Protein AF-A0A7Y9SKI9-F1 (afdb_monomer_lite)

Foldseek 3Di:
DDLQPQDQQNARLVLCVVQVVQWDWDQDPVRDIDTDGDDDDRSVVRNVNQLVSQLVVVVVVQVVCPPPPHPHDDDDSVRSSVVSVVVSVVVSCVSSVVVCVVPVD

pLDDT: mean 89.77, std 7.68, range [53.91, 97.62]

Structure (mmCIF, N/CA/C/O backbone):
data_AF-A0A7Y9SKI9-F1
#
_entry.id   AF-A0A7Y9SKI9-F1
#
loop_
_atom_site.group_PDB
_atom_site.id
_atom_site.type_symbol
_atom_site.label_atom_id
_atom_site.label_alt_id
_atom_site.label_comp_id
_atom_site.label_asym_id
_atom_site.label_entity_id
_atom_site.label_seq_id
_atom_site.pdbx_PDB_ins_code
_atom_site.Cartn_x
_atom_site.Cartn_y
_atom_site.Cartn_z
_atom_site.occupancy
_atom_site.B_iso_or_equiv
_atom_site.auth_seq_id
_atom_site.auth_comp_id
_atom_site.auth_asym_id
_atom_site.auth_atom_id
_atom_site.pdbx_PDB_model_num
ATOM 1 N N . MET A 1 1 ? -22.616 -3.764 10.522 1.00 67.50 1 MET A N 1
ATOM 2 C CA . MET A 1 1 ? -21.312 -3.613 9.859 1.00 67.50 1 MET A CA 1
ATOM 3 C C . MET A 1 1 ? -20.509 -2.630 10.690 1.00 67.50 1 MET A C 1
ATOM 5 O O . MET A 1 1 ? -20.969 -1.514 10.893 1.00 67.50 1 MET A O 1
ATOM 9 N N . THR A 1 2 ? -19.409 -3.070 11.282 1.00 83.69 2 THR A N 1
ATOM 10 C CA . THR A 1 2 ? -18.464 -2.224 12.018 1.00 83.69 2 THR A CA 1
ATOM 11 C C . THR A 1 2 ? -17.391 -1.699 11.063 1.00 83.69 2 THR A C 1
ATOM 13 O O . THR A 1 2 ? -17.267 -2.194 9.944 1.00 83.69 2 THR A O 1
ATOM 16 N N . ILE A 1 3 ? -16.604 -0.706 11.483 1.00 82.69 3 ILE A N 1
ATOM 17 C CA . ILE A 1 3 ? -15.466 -0.213 10.686 1.00 82.69 3 ILE A CA 1
ATOM 18 C C . ILE A 1 3 ? -14.416 -1.312 10.431 1.00 82.69 3 ILE A C 1
ATOM 20 O O . ILE A 1 3 ? -13.736 -1.292 9.411 1.00 82.69 3 ILE A O 1
ATOM 24 N N . ASN A 1 4 ? -14.348 -2.318 11.311 1.00 83.81 4 ASN A N 1
ATOM 25 C CA . ASN A 1 4 ? -13.454 -3.471 11.177 1.00 83.81 4 ASN A CA 1
ATOM 26 C C . ASN A 1 4 ? -13.899 -4.453 10.078 1.00 83.81 4 ASN A C 1
ATOM 28 O O . ASN A 1 4 ? -13.103 -5.290 9.670 1.00 83.81 4 ASN A O 1
ATOM 32 N N . ASP A 1 5 ? -15.143 -4.350 9.592 1.00 88.50 5 ASP A N 1
ATOM 33 C CA . ASP A 1 5 ? -15.660 -5.190 8.502 1.00 88.50 5 ASP A CA 1
ATOM 34 C C . ASP A 1 5 ? -15.306 -4.618 7.112 1.00 88.50 5 ASP A C 1
ATOM 36 O O . ASP A 1 5 ? -15.621 -5.228 6.091 1.00 88.50 5 ASP A O 1
ATOM 40 N N . VAL A 1 6 ? -14.696 -3.427 7.050 1.00 93.50 6 VAL A N 1
ATOM 41 C CA . VAL A 1 6 ? -14.248 -2.807 5.796 1.00 93.50 6 VAL A CA 1
ATOM 42 C C . VAL A 1 6 ? -12.931 -3.448 5.380 1.00 93.50 6 VAL A C 1
ATOM 44 O O . VAL A 1 6 ? -11.929 -3.329 6.085 1.00 93.50 6 VAL A O 1
ATOM 47 N N . LEU A 1 7 ? -12.934 -4.118 4.229 1.00 95.88 7 LEU A N 1
ATOM 48 C CA . LEU A 1 7 ? -11.778 -4.848 3.716 1.00 95.88 7 LEU A CA 1
ATOM 49 C C . LEU A 1 7 ? -11.175 -4.151 2.496 1.00 95.88 7 LEU A C 1
ATOM 51 O O . LEU A 1 7 ? -11.899 -3.717 1.600 1.00 95.88 7 LEU A O 1
ATOM 55 N N . VAL A 1 8 ? -9.847 -4.122 2.436 1.00 95.75 8 VAL A N 1
ATOM 56 C CA . VAL A 1 8 ? -9.058 -3.727 1.266 1.00 95.75 8 VAL A CA 1
ATOM 57 C C . VAL A 1 8 ? -8.043 -4.829 1.004 1.00 95.75 8 VAL A C 1
ATOM 59 O O . VAL A 1 8 ? -7.270 -5.186 1.883 1.00 95.75 8 VAL A O 1
ATOM 62 N N . GLU A 1 9 ? -8.060 -5.391 -0.208 1.00 95.94 9 GLU A N 1
ATOM 63 C CA . GLU A 1 9 ? -7.188 -6.519 -0.583 1.00 95.94 9 GLU A CA 1
ATOM 64 C C . GLU A 1 9 ? -7.293 -7.726 0.373 1.00 95.94 9 GLU A C 1
ATOM 66 O O . GLU A 1 9 ? -6.305 -8.396 0.661 1.00 95.94 9 GLU A O 1
ATOM 71 N N . ASP A 1 10 ? -8.521 -8.019 0.815 1.00 96.00 10 ASP A N 1
ATOM 72 C CA . ASP A 1 10 ? -8.883 -9.064 1.787 1.00 96.00 10 ASP A CA 1
ATOM 73 C C . ASP A 1 10 ? -8.330 -8.857 3.208 1.00 96.00 10 ASP A C 1
ATOM 75 O O . ASP A 1 10 ? -8.399 -9.767 4.031 1.00 96.00 10 ASP A O 1
ATOM 79 N N . GLU A 1 11 ? -7.835 -7.660 3.519 1.00 97.25 11 GLU A N 1
ATOM 80 C CA . GLU A 1 11 ? -7.299 -7.299 4.831 1.00 97.25 11 GLU A CA 1
ATOM 81 C C . GLU A 1 11 ? -8.118 -6.153 5.458 1.00 97.25 11 GLU A C 1
ATOM 83 O O . GLU A 1 11 ? -8.661 -5.315 4.728 1.00 97.25 11 GLU A O 1
ATOM 88 N N . PRO A 1 12 ? -8.240 -6.066 6.798 1.00 96.75 12 PRO A N 1
ATOM 89 C CA . PRO A 1 12 ? -8.988 -4.985 7.439 1.00 96.75 12 PRO A CA 1
ATOM 90 C C . PRO A 1 12 ? -8.382 -3.608 7.138 1.00 96.75 12 PRO A C 1
ATOM 92 O O . PRO A 1 12 ? -7.236 -3.326 7.497 1.00 96.75 12 PRO A O 1
ATOM 95 N N . ALA A 1 13 ? -9.173 -2.712 6.542 1.00 96.44 13 ALA A N 1
ATOM 96 C CA . ALA A 1 13 ? -8.722 -1.385 6.113 1.00 96.44 13 ALA A CA 1
ATOM 97 C C . ALA A 1 13 ? -8.153 -0.551 7.274 1.00 96.44 13 ALA A C 1
ATOM 99 O O . ALA A 1 13 ? -7.191 0.193 7.102 1.00 96.44 13 ALA A O 1
ATOM 100 N N . VAL A 1 14 ? -8.710 -0.716 8.477 1.00 96.19 14 VAL A N 1
ATOM 101 C CA . VAL A 1 14 ? -8.239 -0.040 9.696 1.00 96.19 14 VAL A CA 1
ATOM 102 C C . VAL A 1 14 ? -6.850 -0.495 10.144 1.00 96.19 14 VAL A C 1
ATOM 104 O O . VAL A 1 14 ? -6.072 0.334 10.606 1.00 96.19 14 VAL A O 1
ATOM 107 N N . LEU A 1 15 ? -6.517 -1.779 9.973 1.00 96.12 15 LEU A N 1
ATOM 108 C CA . LEU A 1 15 ? -5.195 -2.313 10.311 1.00 96.12 15 LEU A CA 1
ATOM 109 C C . LEU A 1 15 ? -4.150 -1.831 9.304 1.00 96.12 15 LEU A C 1
ATOM 111 O O . LEU A 1 15 ? -3.040 -1.468 9.685 1.00 96.12 15 LEU A O 1
ATOM 115 N N . ILE A 1 16 ? -4.524 -1.762 8.023 1.00 96.62 16 ILE A N 1
ATOM 116 C CA . ILE A 1 16 ? -3.658 -1.181 6.995 1.00 96.62 16 ILE A CA 1
ATOM 117 C C . ILE A 1 16 ? -3.422 0.306 7.289 1.00 96.62 16 ILE A C 1
ATOM 119 O O . ILE A 1 16 ? -2.278 0.751 7.264 1.00 96.62 16 ILE A O 1
ATOM 123 N N . LEU A 1 17 ? -4.468 1.070 7.623 1.00 95.81 17 LEU A N 1
ATOM 124 C CA . LEU A 1 17 ? -4.328 2.483 7.982 1.00 95.81 17 LEU A CA 1
ATOM 125 C C . LEU A 1 17 ? -3.404 2.675 9.192 1.00 95.81 17 LEU A C 1
ATOM 127 O O . LEU A 1 17 ? -2.525 3.531 9.155 1.00 95.81 17 LEU A O 1
ATOM 131 N N . GLU A 1 18 ? -3.571 1.877 10.247 1.00 94.88 18 GLU A N 1
ATOM 132 C CA . GLU A 1 18 ? -2.692 1.918 11.421 1.00 94.88 18 GLU A CA 1
ATOM 133 C C . GLU A 1 18 ? -1.224 1.696 11.031 1.00 94.88 18 GLU A C 1
ATOM 135 O O . GLU A 1 18 ? -0.344 2.447 11.453 1.00 94.88 18 GLU A O 1
ATOM 140 N N . ALA A 1 19 ? -0.964 0.704 10.177 1.00 95.31 19 ALA A N 1
ATOM 141 C CA . ALA A 1 19 ? 0.373 0.421 9.678 1.00 95.31 19 ALA A CA 1
ATOM 142 C C . ALA A 1 19 ? 0.947 1.583 8.851 1.00 95.31 19 ALA A C 1
ATOM 144 O O . ALA A 1 19 ? 2.102 1.958 9.052 1.00 95.31 19 ALA A O 1
ATOM 145 N N . LEU A 1 20 ? 0.142 2.188 7.970 1.00 93.38 20 LEU A N 1
ATOM 146 C CA . LEU A 1 20 ? 0.535 3.350 7.166 1.00 93.38 20 LEU A CA 1
ATOM 147 C C . LEU A 1 20 ? 0.872 4.566 8.040 1.00 93.38 20 LEU A C 1
ATOM 149 O O . LEU A 1 20 ? 1.871 5.236 7.794 1.00 93.38 20 LEU A O 1
ATOM 153 N N . LEU A 1 21 ? 0.090 4.824 9.091 1.00 92.38 21 LEU A N 1
ATOM 154 C CA . LEU A 1 21 ? 0.346 5.911 10.046 1.00 92.38 21 LEU A CA 1
ATOM 155 C C . LEU A 1 21 ? 1.605 5.677 10.897 1.00 92.38 21 LEU A C 1
ATOM 157 O O . LEU A 1 21 ? 2.168 6.627 11.440 1.00 92.38 21 LEU A O 1
ATOM 161 N N . GLY A 1 22 ? 2.058 4.426 11.008 1.00 91.12 22 GLY A N 1
ATOM 162 C CA . GLY A 1 22 ? 3.319 4.061 11.652 1.00 91.12 22 GLY A CA 1
ATOM 163 C C . GLY A 1 22 ? 4.568 4.337 10.804 1.00 91.12 22 GLY A C 1
ATOM 164 O O . GLY A 1 22 ? 5.686 4.191 11.309 1.00 91.12 22 GLY A O 1
ATOM 165 N N . LEU A 1 23 ? 4.408 4.720 9.533 1.00 91.50 23 LEU A N 1
ATOM 166 C CA . LEU A 1 23 ? 5.515 5.040 8.635 1.00 91.50 23 LEU A CA 1
ATOM 167 C C . LEU A 1 23 ? 5.954 6.498 8.785 1.00 91.50 23 LEU A C 1
ATOM 169 O O . LEU A 1 23 ? 5.148 7.420 8.875 1.00 91.50 23 LEU A O 1
ATOM 173 N N . GLN A 1 24 ? 7.265 6.705 8.762 1.00 89.50 24 GLN A N 1
ATOM 174 C CA . GLN A 1 24 ? 7.895 8.016 8.728 1.00 89.50 24 GLN A CA 1
ATOM 175 C C . GLN A 1 24 ? 8.480 8.263 7.344 1.00 89.50 24 GLN A C 1
ATOM 177 O O . GLN A 1 24 ? 9.218 7.428 6.816 1.00 89.50 24 GLN A O 1
ATOM 182 N N . VAL A 1 25 ? 8.169 9.432 6.787 1.00 89.19 25 VAL A N 1
ATOM 183 C CA . VAL A 1 25 ? 8.796 9.929 5.563 1.00 89.19 25 VAL A CA 1
ATOM 184 C C . VAL A 1 25 ? 10.187 10.439 5.906 1.00 89.19 25 VAL A C 1
ATOM 186 O O . VAL A 1 25 ? 10.363 11.219 6.845 1.00 89.19 25 VAL A O 1
ATOM 189 N N . LYS A 1 26 ? 11.172 10.003 5.134 1.00 89.88 26 LYS A N 1
ATOM 190 C CA . LYS A 1 26 ? 12.534 10.501 5.177 1.00 89.88 26 LYS A CA 1
ATOM 191 C C . LYS A 1 26 ? 12.926 10.943 3.777 1.00 89.88 26 LYS A C 1
ATOM 193 O O . LYS A 1 26 ? 12.966 10.129 2.862 1.00 89.88 26 LYS A O 1
ATOM 198 N N . ASP A 1 27 ? 13.246 12.219 3.638 1.00 87.38 27 ASP A N 1
ATOM 199 C CA . ASP A 1 27 ? 13.771 12.743 2.384 1.00 87.38 27 ASP A CA 1
ATOM 200 C C . ASP A 1 27 ? 15.248 12.372 2.234 1.00 87.38 27 ASP A C 1
ATOM 202 O O . ASP A 1 27 ? 16.045 12.450 3.180 1.00 87.38 27 ASP A O 1
ATOM 206 N N . GLU A 1 28 ? 15.606 11.942 1.035 1.00 86.19 28 GLU A N 1
ATOM 207 C CA . GLU A 1 28 ? 16.944 11.532 0.648 1.00 86.19 28 GLU A CA 1
ATOM 208 C C . GLU A 1 28 ? 17.622 12.623 -0.191 1.00 86.19 28 GLU A C 1
ATOM 210 O O . GLU A 1 28 ? 16.990 13.494 -0.793 1.00 86.19 28 GLU A O 1
ATOM 215 N N . ALA A 1 29 ? 18.957 12.625 -0.184 1.00 82.31 29 ALA A N 1
ATOM 216 C CA . ALA A 1 29 ? 19.755 13.693 -0.793 1.00 82.31 29 ALA A CA 1
ATOM 217 C C . ALA A 1 29 ? 19.682 13.721 -2.333 1.00 82.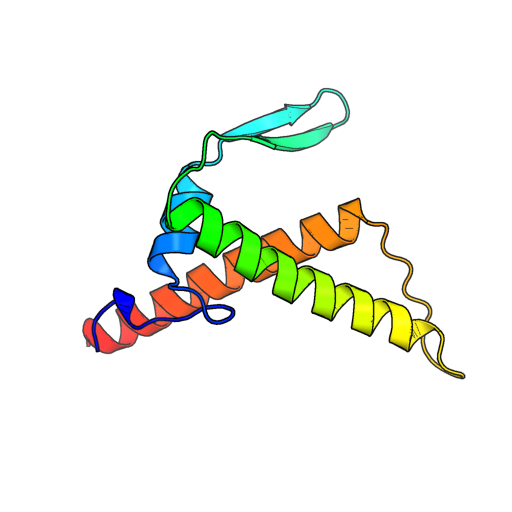31 29 ALA A C 1
ATOM 219 O O . ALA A 1 29 ? 20.105 14.697 -2.951 1.00 82.31 29 ALA A O 1
ATOM 220 N N . ASP A 1 30 ? 19.168 12.659 -2.946 1.00 84.81 30 ASP A N 1
ATOM 221 C CA . ASP A 1 30 ? 18.954 12.504 -4.385 1.00 84.81 30 ASP A CA 1
ATOM 222 C C . ASP A 1 30 ? 17.578 13.018 -4.853 1.00 84.81 30 ASP A C 1
ATOM 224 O O . ASP A 1 30 ? 17.271 12.955 -6.044 1.00 84.81 30 ASP A O 1
ATOM 228 N N . GLY A 1 31 ? 16.771 13.568 -3.940 1.00 80.69 31 GLY A N 1
ATOM 229 C CA . GLY A 1 31 ? 15.417 14.037 -4.228 1.00 80.69 31 GLY A CA 1
ATOM 230 C C . GLY A 1 31 ? 14.355 12.939 -4.165 1.00 80.69 31 GLY A C 1
ATOM 231 O O . GLY A 1 31 ? 13.209 13.202 -4.528 1.00 80.69 31 GLY A O 1
ATOM 232 N N . MET A 1 32 ? 14.712 11.737 -3.707 1.00 80.81 32 MET A N 1
ATOM 233 C CA . MET A 1 32 ? 13.765 10.668 -3.397 1.00 80.81 32 MET A CA 1
ATOM 234 C C . MET A 1 32 ? 13.275 10.786 -1.950 1.00 80.81 32 MET A C 1
ATOM 236 O O . MET A 1 32 ? 13.944 11.364 -1.098 1.00 80.81 32 MET A O 1
ATOM 240 N N . SER A 1 33 ? 12.115 10.203 -1.653 1.00 83.19 33 SER A N 1
ATOM 241 C CA . SER A 1 33 ? 11.640 10.033 -0.276 1.00 83.19 33 SER A CA 1
ATOM 242 C C . SER A 1 33 ? 11.487 8.544 0.014 1.00 83.19 33 SER A C 1
ATOM 244 O O . SER A 1 33 ? 10.884 7.815 -0.775 1.00 83.19 33 SER A O 1
ATOM 246 N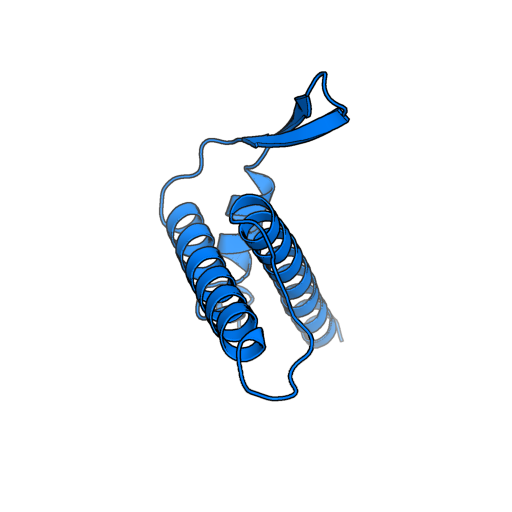 N . SER A 1 34 ? 12.005 8.091 1.153 1.00 86.19 34 SER A N 1
ATOM 247 C CA . SER A 1 34 ? 11.782 6.741 1.662 1.00 86.19 34 SER A CA 1
ATOM 248 C C . SER A 1 34 ? 10.817 6.744 2.839 1.00 86.19 34 SER A C 1
ATOM 250 O O . SER A 1 34 ? 10.767 7.668 3.651 1.00 86.19 34 SER A O 1
ATOM 252 N N . LEU A 1 35 ? 10.022 5.682 2.926 1.00 86.81 35 LEU A N 1
ATOM 253 C CA . LEU A 1 35 ? 9.140 5.423 4.053 1.00 86.81 35 LEU A CA 1
ATOM 254 C C . LEU A 1 35 ? 9.784 4.365 4.937 1.00 86.81 35 LEU A C 1
ATOM 256 O O . LEU A 1 35 ? 10.126 3.278 4.475 1.00 86.81 35 LEU A O 1
ATOM 260 N N . SER A 1 36 ? 9.950 4.671 6.219 1.00 87.81 36 SER A N 1
ATOM 261 C CA . SER A 1 36 ? 10.515 3.728 7.181 1.00 87.81 36 SER A CA 1
ATOM 262 C C . SER A 1 36 ? 9.783 3.801 8.513 1.00 87.81 36 SER A C 1
ATOM 264 O O . SER A 1 36 ? 9.341 4.860 8.942 1.00 87.81 36 SER A O 1
ATOM 266 N N . GLY A 1 37 ? 9.628 2.665 9.182 1.00 86.25 37 GLY A N 1
ATOM 267 C CA . GLY A 1 37 ? 8.923 2.591 10.454 1.00 86.25 37 GLY A CA 1
ATOM 268 C C . GLY A 1 37 ? 9.039 1.201 11.055 1.00 86.25 37 GLY A C 1
ATOM 269 O O . GLY A 1 37 ? 9.330 0.228 10.360 1.00 86.25 37 GLY A O 1
ATOM 270 N N . LYS A 1 38 ? 8.831 1.099 12.369 1.00 85.38 38 LYS A N 1
ATOM 271 C CA . LYS A 1 38 ? 8.675 -0.200 13.025 1.00 85.38 38 LYS A CA 1
ATOM 272 C C . LYS A 1 38 ? 7.199 -0.550 13.027 1.00 85.38 38 LYS A C 1
ATOM 274 O O . LYS A 1 38 ? 6.448 -0.013 13.832 1.00 85.38 38 LYS A O 1
ATOM 279 N N . ILE A 1 39 ? 6.821 -1.466 12.148 1.00 85.88 39 ILE A N 1
ATOM 280 C CA . ILE A 1 39 ? 5.470 -2.010 12.090 1.00 85.88 39 ILE A CA 1
ATOM 281 C C . ILE A 1 39 ? 5.559 -3.479 12.489 1.00 85.88 39 ILE A C 1
ATOM 283 O O . ILE A 1 39 ? 6.364 -4.231 11.941 1.00 85.88 39 ILE A O 1
ATOM 287 N N . GLY A 1 40 ? 4.779 -3.878 13.485 1.00 85.75 40 GLY A N 1
ATOM 288 C CA . GLY A 1 40 ? 4.729 -5.249 13.977 1.00 85.75 40 GLY A CA 1
ATOM 289 C C . GLY A 1 40 ? 3.297 -5.658 14.290 1.00 85.75 40 GLY A C 1
ATOM 290 O O . GLY A 1 40 ? 2.396 -4.823 14.285 1.00 85.75 40 GLY A O 1
ATOM 291 N N . GLY A 1 41 ? 3.099 -6.945 14.567 1.00 93.25 41 GLY A N 1
ATOM 292 C CA . GLY A 1 41 ? 1.773 -7.498 14.843 1.00 93.25 41 GLY A CA 1
ATOM 293 C C . GLY A 1 41 ? 0.874 -7.550 13.606 1.00 93.25 41 GLY A C 1
ATOM 294 O O . GLY A 1 41 ? 1.355 -7.560 12.469 1.00 93.25 41 GLY A O 1
ATOM 295 N N . ASP A 1 42 ? -0.433 -7.590 13.850 1.00 95.00 42 ASP A N 1
ATOM 296 C CA . ASP A 1 42 ? -1.454 -7.828 12.824 1.00 95.00 42 ASP A CA 1
ATOM 297 C C . ASP A 1 42 ? -1.501 -6.710 11.773 1.00 95.00 42 ASP A C 1
ATOM 299 O O . ASP A 1 42 ? -1.650 -6.987 10.586 1.00 95.00 42 ASP A O 1
ATOM 303 N N . SER A 1 43 ? -1.274 -5.457 12.175 1.00 94.69 43 SER A N 1
ATOM 304 C CA . SER A 1 43 ? -1.259 -4.292 11.279 1.00 94.69 43 SER A CA 1
ATOM 305 C C . SER A 1 43 ? -0.115 -4.376 10.260 1.00 94.69 43 SER A C 1
ATOM 307 O O . SER A 1 43 ? -0.303 -4.115 9.071 1.00 94.69 43 SER A O 1
ATOM 309 N N . GLY A 1 44 ? 1.065 -4.839 10.691 1.00 94.25 44 GLY A N 1
ATOM 310 C CA . GLY A 1 44 ? 2.193 -5.091 9.789 1.00 94.25 44 GLY A CA 1
ATOM 311 C C . GLY A 1 44 ? 1.936 -6.243 8.819 1.00 94.25 44 GLY A C 1
ATOM 312 O O . GLY A 1 44 ? 2.260 -6.130 7.637 1.00 94.25 44 GLY A O 1
ATOM 313 N N . ALA A 1 45 ? 1.321 -7.329 9.295 1.00 95.50 45 ALA A N 1
ATOM 314 C CA . ALA A 1 45 ? 0.954 -8.459 8.445 1.00 95.50 45 ALA A CA 1
ATOM 315 C C . ALA A 1 45 ? -0.083 -8.056 7.382 1.00 95.50 45 ALA A C 1
ATOM 317 O O . ALA A 1 45 ? 0.129 -8.322 6.199 1.00 95.50 45 ALA A O 1
ATOM 318 N N . ALA A 1 46 ? -1.136 -7.340 7.789 1.00 96.56 46 ALA A N 1
ATOM 319 C CA . ALA A 1 46 ? -2.172 -6.821 6.899 1.00 96.56 46 ALA A CA 1
ATOM 320 C C . ALA A 1 46 ? -1.581 -5.928 5.796 1.00 96.56 46 ALA A C 1
ATOM 322 O O . ALA A 1 46 ? -1.873 -6.119 4.614 1.00 96.56 46 ALA A O 1
ATOM 323 N N . LEU A 1 47 ? -0.683 -5.000 6.156 1.00 96.00 47 LEU A N 1
ATOM 324 C CA . LEU A 1 47 ? -0.000 -4.142 5.185 1.00 96.00 47 LEU A CA 1
ATOM 325 C C . LEU A 1 47 ? 0.816 -4.960 4.171 1.00 96.00 47 LEU A C 1
ATOM 327 O O . LEU A 1 47 ? 0.685 -4.754 2.964 1.00 96.00 47 LEU A O 1
ATOM 331 N N . LEU A 1 48 ? 1.646 -5.896 4.642 1.00 95.12 48 LEU A N 1
ATOM 332 C CA . LEU A 1 48 ? 2.509 -6.700 3.771 1.00 95.12 48 LEU A CA 1
ATOM 333 C C . LEU A 1 48 ? 1.708 -7.613 2.836 1.00 95.12 48 LEU A C 1
ATOM 335 O O . LEU A 1 48 ? 2.057 -7.744 1.661 1.00 95.12 48 LEU A O 1
ATOM 339 N N . HIS A 1 49 ? 0.629 -8.225 3.323 1.00 97.12 49 HIS A N 1
ATOM 340 C CA . HIS A 1 49 ? -0.246 -9.050 2.494 1.00 97.12 49 HIS A CA 1
ATOM 341 C C . HIS A 1 49 ? -0.953 -8.228 1.414 1.00 97.12 49 HIS A C 1
ATOM 343 O O . HIS A 1 49 ? -0.945 -8.621 0.242 1.00 97.12 49 HIS A O 1
ATOM 349 N N . ALA A 1 50 ? -1.528 -7.081 1.785 1.00 97.56 50 ALA A N 1
ATOM 350 C CA . ALA A 1 50 ? -2.222 -6.203 0.853 1.00 97.56 50 ALA A CA 1
ATOM 351 C C . ALA A 1 50 ? -1.274 -5.672 -0.237 1.00 97.56 50 ALA A C 1
ATOM 353 O O . ALA A 1 50 ? -1.586 -5.765 -1.429 1.00 97.56 50 ALA A O 1
ATOM 354 N N . LEU A 1 51 ? -0.075 -5.212 0.148 1.00 96.56 51 LEU A N 1
ATOM 355 C CA . LEU A 1 51 ? 0.972 -4.807 -0.796 1.00 96.56 51 LEU A CA 1
ATOM 356 C C . LEU A 1 51 ? 1.379 -5.965 -1.710 1.00 96.56 51 LEU A C 1
ATOM 358 O O . LEU A 1 51 ? 1.395 -5.808 -2.929 1.00 96.56 51 LEU A O 1
ATOM 362 N N . GLY A 1 52 ? 1.639 -7.149 -1.150 1.00 96.06 52 GLY A N 1
ATOM 363 C CA . GLY A 1 52 ? 2.020 -8.331 -1.924 1.00 96.06 52 GLY A CA 1
ATOM 364 C C . GLY A 1 52 ? 0.986 -8.705 -2.990 1.00 96.06 52 GLY A C 1
ATOM 365 O O . GLY A 1 52 ? 1.353 -9.027 -4.124 1.00 96.06 52 GLY A O 1
ATOM 366 N N . ARG A 1 53 ? -0.311 -8.600 -2.671 1.00 97.12 53 ARG A N 1
ATOM 367 C CA . ARG A 1 53 ? -1.408 -8.841 -3.623 1.00 97.12 53 ARG A CA 1
ATOM 368 C C . ARG A 1 53 ? -1.415 -7.825 -4.760 1.00 97.12 53 ARG A C 1
ATOM 370 O O . ARG A 1 53 ? -1.529 -8.225 -5.920 1.00 97.12 53 ARG A O 1
ATOM 377 N N . ILE A 1 54 ? -1.278 -6.534 -4.459 1.00 97.62 54 ILE A N 1
ATOM 378 C CA . ILE A 1 54 ? -1.263 -5.487 -5.491 1.00 97.62 54 ILE A CA 1
ATOM 379 C C . ILE A 1 54 ? -0.013 -5.618 -6.364 1.00 97.62 54 ILE A C 1
ATOM 381 O O . ILE A 1 54 ? -0.131 -5.644 -7.588 1.00 97.62 54 ILE A O 1
ATOM 385 N N . THR A 1 55 ? 1.164 -5.805 -5.767 1.00 96.19 55 THR A N 1
ATOM 386 C CA . THR A 1 55 ? 2.421 -6.014 -6.498 1.00 96.19 55 THR A CA 1
ATOM 387 C C . THR A 1 55 ? 2.335 -7.231 -7.420 1.00 96.19 55 THR A C 1
ATOM 389 O O . THR A 1 55 ? 2.763 -7.164 -8.573 1.00 96.19 55 THR A O 1
ATOM 392 N N . ALA A 1 56 ? 1.728 -8.335 -6.971 1.00 94.31 56 ALA A N 1
ATOM 393 C CA . ALA A 1 56 ? 1.509 -9.511 -7.811 1.00 94.31 56 ALA A CA 1
ATOM 394 C C . ALA A 1 56 ? 0.581 -9.218 -9.005 1.00 94.31 56 ALA A C 1
ATOM 396 O O . ALA A 1 56 ? 0.874 -9.655 -10.121 1.00 94.31 56 ALA A O 1
ATOM 397 N N . LYS A 1 57 ? -0.499 -8.447 -8.801 1.00 94.88 57 LYS A N 1
ATOM 398 C CA . LYS A 1 57 ? -1.399 -8.003 -9.883 1.00 94.88 57 LYS A CA 1
ATOM 399 C C . LYS A 1 57 ? -0.661 -7.123 -10.892 1.00 94.88 57 LYS A C 1
ATOM 401 O O . LYS A 1 57 ? -0.700 -7.416 -12.084 1.00 94.88 57 LYS A O 1
ATOM 406 N N . LEU A 1 58 ? 0.081 -6.121 -10.419 1.00 93.75 58 LEU A N 1
ATOM 407 C CA . LEU A 1 58 ? 0.869 -5.235 -11.278 1.00 93.75 58 LEU A CA 1
ATOM 408 C C . LEU A 1 58 ? 1.912 -6.013 -12.082 1.00 93.75 58 LEU A C 1
ATOM 410 O O . LEU A 1 58 ? 2.056 -5.794 -13.280 1.00 93.75 58 LEU A O 1
ATOM 414 N N . ARG A 1 59 ? 2.596 -6.977 -11.457 1.00 92.00 59 ARG A N 1
ATOM 415 C CA . ARG A 1 59 ? 3.553 -7.846 -12.151 1.00 92.00 59 ARG A CA 1
ATOM 416 C C . ARG A 1 59 ? 2.875 -8.690 -13.229 1.00 92.00 59 ARG A C 1
ATOM 418 O O . ARG A 1 59 ? 3.431 -8.847 -14.314 1.00 92.00 59 ARG A O 1
ATOM 425 N N . ALA A 1 60 ? 1.692 -9.234 -12.952 1.00 90.56 60 ALA A N 1
ATOM 426 C CA . ALA A 1 60 ? 0.925 -9.979 -13.944 1.00 90.56 60 ALA A CA 1
ATOM 427 C C . ALA A 1 60 ? 0.508 -9.085 -15.127 1.00 90.56 60 ALA A C 1
ATOM 429 O O . ALA A 1 60 ? 0.585 -9.521 -16.276 1.00 90.56 60 ALA A O 1
ATOM 430 N N . ASP A 1 61 ? 0.133 -7.832 -14.868 1.00 89.56 61 ASP A N 1
ATOM 431 C CA . ASP A 1 61 ? -0.205 -6.859 -15.910 1.00 89.56 61 ASP A CA 1
ATOM 432 C C . ASP A 1 61 ? 1.018 -6.421 -16.726 1.00 89.56 61 ASP A C 1
ATOM 434 O O . ASP A 1 61 ? 0.945 -6.355 -17.955 1.00 89.56 61 ASP A O 1
ATOM 438 N N . ASP A 1 62 ? 2.171 -6.223 -16.082 1.00 86.75 62 ASP A N 1
ATOM 439 C CA . ASP A 1 62 ? 3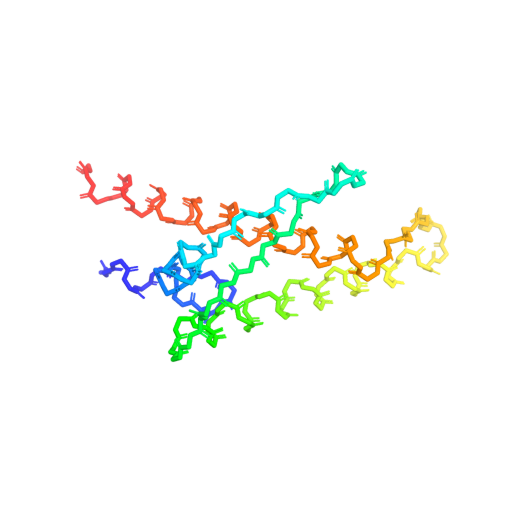.441 -5.991 -16.774 1.00 86.75 62 ASP A CA 1
ATOM 440 C C . ASP A 1 62 ? 3.753 -7.168 -17.713 1.00 86.75 62 ASP A C 1
ATOM 442 O O . ASP A 1 62 ? 4.135 -6.967 -18.864 1.00 86.75 62 ASP A O 1
ATOM 446 N N . MET A 1 63 ? 3.522 -8.411 -17.274 1.00 85.81 63 MET A N 1
ATOM 447 C CA . MET A 1 63 ? 3.725 -9.601 -18.108 1.00 85.81 63 MET A CA 1
ATOM 448 C C . MET A 1 63 ? 2.767 -9.672 -19.309 1.00 85.81 63 MET A C 1
ATOM 450 O O . MET A 1 63 ? 3.155 -10.153 -20.375 1.00 85.81 63 MET A O 1
ATOM 454 N N . ARG A 1 64 ? 1.538 -9.155 -19.187 1.00 83.94 64 ARG A N 1
ATOM 455 C CA . ARG A 1 64 ? 0.595 -9.062 -20.319 1.00 83.94 64 ARG A CA 1
ATOM 456 C C . ARG A 1 64 ? 1.082 -8.101 -21.403 1.00 83.94 64 ARG A C 1
ATOM 458 O O . ARG A 1 64 ? 0.734 -8.288 -22.566 1.00 83.94 64 ARG A O 1
ATOM 465 N N . SER A 1 65 ? 1.928 -7.129 -21.057 1.00 78.94 65 SER A N 1
ATOM 466 C CA . SER A 1 65 ? 2.514 -6.188 -22.021 1.00 78.94 65 SER A CA 1
ATOM 467 C C . SER A 1 65 ? 3.478 -6.834 -23.029 1.00 78.94 65 SER A C 1
ATOM 469 O O . SER A 1 65 ? 3.831 -6.216 -24.030 1.00 78.94 65 SER A O 1
ATOM 471 N N . PHE A 1 66 ? 3.871 -8.093 -22.803 1.00 78.19 66 PHE A N 1
ATOM 472 C CA . PHE A 1 66 ? 4.700 -8.875 -23.724 1.00 78.19 66 PHE A CA 1
ATOM 473 C C . PHE A 1 66 ? 3.883 -9.695 -24.737 1.00 78.19 66 PHE A C 1
ATOM 475 O O . PHE A 1 66 ? 4.464 -10.405 -25.559 1.00 78.19 66 PHE A O 1
ATOM 482 N N . LEU A 1 67 ? 2.547 -9.621 -24.697 1.00 82.12 67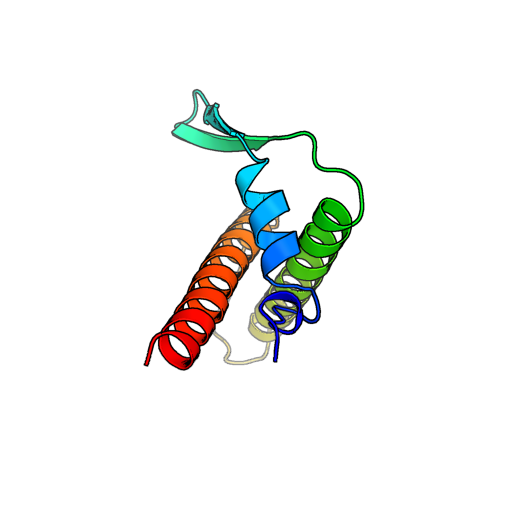 LEU A N 1
ATOM 483 C CA . LEU A 1 67 ? 1.690 -10.262 -25.693 1.00 82.12 67 LEU A CA 1
ATOM 484 C C . LEU A 1 67 ? 1.783 -9.540 -27.054 1.00 82.12 67 LEU A C 1
ATOM 486 O O . LEU A 1 67 ? 1.962 -8.320 -27.096 1.00 82.12 67 LEU A O 1
ATOM 490 N N . PRO A 1 68 ? 1.629 -10.257 -28.186 1.00 79.62 68 PRO A N 1
ATOM 491 C CA . PRO A 1 68 ? 1.660 -9.641 -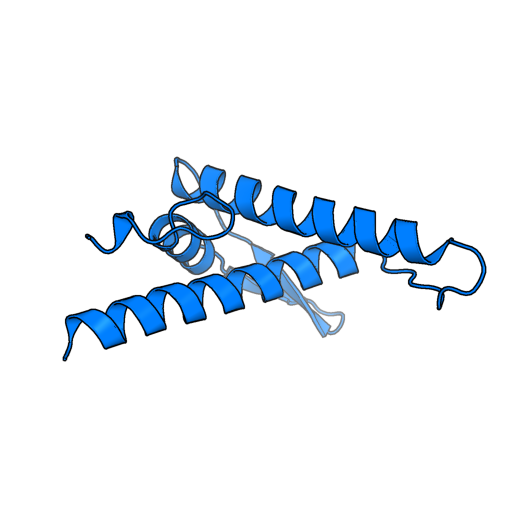29.511 1.00 79.62 68 PRO A CA 1
ATOM 492 C C . PRO A 1 68 ? 0.622 -8.517 -29.648 1.00 79.62 68 PRO A C 1
ATOM 494 O O . PRO A 1 68 ? -0.568 -8.741 -29.440 1.00 79.62 68 PRO A O 1
ATOM 497 N N . GLY A 1 69 ? 1.073 -7.314 -30.015 1.00 78.88 69 GLY A N 1
ATOM 498 C CA . GLY A 1 69 ? 0.212 -6.137 -30.200 1.00 78.88 69 GLY A CA 1
ATOM 499 C C . GLY A 1 69 ? -0.068 -5.318 -28.934 1.00 78.88 69 GLY A C 1
ATOM 500 O O . GLY A 1 69 ? -0.744 -4.295 -29.030 1.00 78.88 69 GLY A O 1
ATOM 501 N N . ALA A 1 70 ? 0.454 -5.716 -27.770 1.00 76.81 70 ALA A N 1
ATOM 502 C CA . ALA A 1 70 ? 0.362 -4.918 -26.551 1.00 76.81 70 ALA A CA 1
ATOM 503 C C . ALA A 1 70 ? 1.412 -3.790 -26.524 1.00 76.81 70 ALA A C 1
ATOM 505 O O . ALA A 1 70 ? 2.511 -3.920 -27.069 1.00 76.81 70 ALA A O 1
ATOM 506 N N . ALA A 1 71 ? 1.076 -2.673 -25.872 1.00 73.88 71 ALA A N 1
ATOM 507 C CA . ALA A 1 71 ? 2.038 -1.611 -25.597 1.00 73.88 71 ALA A CA 1
ATOM 508 C C . ALA A 1 71 ? 3.028 -2.088 -24.517 1.00 73.88 71 ALA A C 1
ATOM 510 O O . ALA A 1 71 ? 2.566 -2.553 -23.473 1.00 73.88 71 ALA A O 1
ATOM 511 N N . PRO A 1 72 ? 4.355 -1.972 -24.722 1.00 68.62 72 PRO A N 1
ATOM 512 C CA . PRO A 1 72 ? 5.332 -2.412 -23.736 1.00 68.62 72 PRO A CA 1
ATOM 513 C C . PRO A 1 72 ? 5.179 -1.634 -22.434 1.00 68.62 72 PRO A C 1
ATOM 515 O O . PRO A 1 72 ? 5.203 -0.404 -22.438 1.00 68.62 72 PRO A O 1
ATOM 518 N N . ASN A 1 73 ? 5.101 -2.351 -21.319 1.00 74.75 73 ASN A N 1
ATOM 519 C CA . ASN A 1 73 ? 5.155 -1.767 -19.993 1.00 74.75 73 ASN A CA 1
ATOM 520 C C . ASN A 1 73 ? 6.345 -2.371 -19.249 1.00 74.75 73 ASN A C 1
ATOM 522 O O . ASN A 1 73 ? 6.403 -3.576 -19.009 1.00 74.75 73 ASN A O 1
ATOM 526 N N . ARG A 1 74 ? 7.339 -1.537 -18.944 1.00 76.69 74 ARG A N 1
ATOM 527 C CA . ARG A 1 74 ? 8.574 -1.952 -18.273 1.00 76.69 74 ARG A CA 1
ATOM 528 C C . ARG A 1 74 ? 8.754 -1.139 -17.002 1.00 76.69 74 ARG A C 1
ATOM 530 O O . ARG A 1 74 ? 9.622 -0.275 -16.945 1.00 76.69 74 ARG A O 1
ATOM 537 N N . ARG A 1 75 ? 7.921 -1.424 -16.003 1.00 86.25 75 ARG A N 1
ATOM 538 C CA . ARG A 1 75 ? 8.169 -0.962 -14.636 1.00 86.25 75 ARG A CA 1
ATOM 539 C C . ARG A 1 75 ? 9.387 -1.675 -14.057 1.00 86.25 75 ARG A C 1
ATOM 541 O O . ARG A 1 75 ? 9.530 -2.892 -14.232 1.00 86.25 75 ARG A O 1
ATOM 548 N N . THR A 1 76 ? 10.233 -0.937 -13.344 1.00 88.56 76 THR A N 1
ATOM 549 C CA . THR A 1 76 ? 11.212 -1.549 -12.433 1.00 88.56 76 THR A CA 1
ATOM 550 C C . THR A 1 76 ? 10.498 -2.163 -11.224 1.00 88.56 76 THR A C 1
ATOM 552 O O . THR A 1 76 ? 9.286 -2.002 -11.051 1.00 88.56 76 THR A O 1
ATOM 555 N N . GLU A 1 77 ? 11.221 -2.923 -10.403 1.00 88.31 77 GLU A N 1
ATOM 556 C CA . GLU A 1 77 ? 10.655 -3.481 -9.170 1.00 88.31 77 GLU A CA 1
ATOM 557 C C . GLU A 1 77 ? 10.264 -2.367 -8.195 1.00 88.31 77 GLU A C 1
ATOM 559 O O . GLU A 1 77 ? 9.131 -2.347 -7.726 1.00 88.31 77 GLU A O 1
ATOM 564 N N . GLU A 1 78 ? 11.123 -1.363 -8.037 1.00 88.12 78 GLU A N 1
ATOM 565 C CA . GLU A 1 78 ? 10.899 -0.201 -7.175 1.00 88.12 78 GLU A CA 1
ATOM 566 C C . GLU A 1 78 ? 9.691 0.625 -7.635 1.00 88.12 78 GLU A C 1
ATOM 568 O O . GLU A 1 78 ? 8.872 1.043 -6.822 1.00 88.12 78 GLU A O 1
ATOM 573 N N . GLN A 1 79 ? 9.526 0.820 -8.950 1.00 90.12 79 GLN A N 1
ATOM 574 C CA . GLN A 1 79 ? 8.347 1.500 -9.500 1.00 90.12 79 GLN A CA 1
ATOM 575 C C . GLN A 1 79 ? 7.063 0.719 -9.224 1.00 90.12 79 GLN A C 1
ATOM 577 O O . GLN A 1 79 ? 6.031 1.310 -8.926 1.00 90.12 79 GLN A O 1
ATOM 582 N N . ARG A 1 80 ? 7.117 -0.613 -9.309 1.00 93.31 80 ARG A N 1
ATOM 583 C CA . ARG A 1 80 ? 5.961 -1.464 -9.022 1.00 93.31 80 ARG A CA 1
ATOM 584 C C . ARG A 1 80 ? 5.579 -1.414 -7.548 1.00 93.31 80 ARG A C 1
ATOM 586 O O . ARG A 1 80 ? 4.394 -1.381 -7.239 1.00 93.31 80 ARG A O 1
ATOM 593 N N . GLU A 1 81 ? 6.562 -1.429 -6.658 1.00 91.62 81 GLU A N 1
ATOM 594 C CA . GLU A 1 81 ? 6.338 -1.318 -5.217 1.00 91.62 81 GLU A CA 1
ATOM 595 C C . GLU A 1 81 ? 5.783 0.058 -4.838 1.00 91.62 81 GLU A C 1
ATOM 597 O O . GLU A 1 81 ? 4.824 0.135 -4.070 1.00 91.62 81 GLU A O 1
ATOM 602 N N . ALA A 1 82 ? 6.312 1.132 -5.432 1.00 91.44 82 ALA A N 1
ATOM 603 C CA . ALA A 1 82 ? 5.785 2.481 -5.251 1.00 91.44 82 ALA A CA 1
ATOM 604 C C . ALA A 1 82 ? 4.336 2.598 -5.754 1.00 91.44 82 ALA A C 1
ATOM 606 O O . ALA A 1 82 ? 3.466 3.063 -5.017 1.00 91.44 82 ALA A O 1
ATOM 607 N N . ASP A 1 83 ? 4.047 2.111 -6.966 1.00 94.38 83 ASP A N 1
ATOM 608 C CA . ASP A 1 83 ? 2.686 2.068 -7.513 1.00 94.38 83 ASP A CA 1
ATOM 609 C C . ASP A 1 83 ? 1.751 1.273 -6.587 1.00 94.38 83 ASP A C 1
ATOM 611 O O . ASP A 1 83 ? 0.644 1.719 -6.284 1.00 94.38 83 ASP A O 1
ATOM 615 N N . ALA A 1 84 ? 2.196 0.109 -6.099 1.00 95.69 84 ALA A N 1
ATOM 616 C CA . ALA A 1 84 ? 1.413 -0.717 -5.187 1.00 95.69 84 ALA A CA 1
ATOM 617 C C . ALA A 1 84 ? 1.099 0.007 -3.874 1.00 95.69 84 ALA A C 1
ATOM 619 O O . ALA A 1 84 ? -0.030 -0.081 -3.388 1.00 95.69 84 ALA A O 1
ATOM 620 N N . PHE A 1 85 ? 2.068 0.747 -3.331 1.00 94.81 85 PHE A N 1
ATOM 621 C CA . PHE A 1 85 ? 1.885 1.556 -2.133 1.00 94.81 85 PHE A CA 1
ATOM 622 C C . PHE A 1 85 ? 0.824 2.643 -2.334 1.00 94.81 85 PHE A C 1
ATOM 624 O O . PHE A 1 85 ? -0.112 2.733 -1.538 1.00 94.81 85 PHE A O 1
ATOM 631 N N . PHE A 1 86 ? 0.918 3.429 -3.411 1.00 94.75 86 PHE A N 1
ATOM 632 C CA . PHE A 1 86 ? -0.054 4.492 -3.685 1.00 94.75 86 PHE A CA 1
ATOM 633 C C . PHE A 1 86 ? -1.455 3.942 -3.954 1.00 94.75 86 PHE A C 1
ATOM 635 O O . PHE A 1 86 ? -2.424 4.454 -3.400 1.00 94.75 86 PHE A O 1
ATOM 642 N N . ILE A 1 87 ? -1.563 2.865 -4.739 1.00 97.19 87 ILE A N 1
ATOM 643 C CA . ILE A 1 87 ? -2.841 2.190 -4.998 1.00 97.19 87 ILE A CA 1
ATOM 644 C C . ILE A 1 87 ? -3.464 1.689 -3.692 1.00 97.19 87 ILE A C 1
ATOM 646 O O . ILE A 1 87 ? -4.677 1.787 -3.512 1.00 97.19 87 ILE A O 1
ATOM 650 N N . LEU A 1 88 ? -2.659 1.128 -2.785 1.00 97.38 88 LEU A N 1
ATOM 651 C CA . LEU A 1 88 ? -3.160 0.649 -1.503 1.00 97.38 88 LEU A CA 1
ATOM 652 C C . LEU A 1 88 ? -3.674 1.801 -0.636 1.00 97.38 88 LEU A C 1
ATOM 654 O O . LEU A 1 88 ? -4.781 1.709 -0.112 1.00 97.38 88 LEU A O 1
ATOM 658 N N . ALA A 1 89 ? -2.888 2.871 -0.498 1.00 95.94 89 ALA A N 1
ATOM 659 C CA . ALA A 1 89 ? -3.252 4.027 0.314 1.00 95.94 89 ALA A CA 1
ATOM 660 C C . ALA A 1 89 ? -4.552 4.687 -0.175 1.00 95.94 89 ALA A C 1
ATOM 662 O O . ALA A 1 89 ? -5.437 4.955 0.635 1.00 95.94 89 ALA A O 1
ATOM 663 N N . ASP A 1 90 ? -4.693 4.867 -1.491 1.00 97.38 90 ASP A N 1
ATOM 664 C CA . ASP A 1 90 ? -5.889 5.442 -2.120 1.00 97.38 90 ASP A CA 1
ATOM 665 C C . ASP A 1 90 ? -7.139 4.593 -1.845 1.00 97.38 90 ASP A C 1
ATOM 667 O O . ASP A 1 90 ? -8.163 5.090 -1.384 1.00 97.38 90 ASP A O 1
ATOM 671 N N . ARG A 1 91 ? -7.033 3.268 -2.000 1.00 97.50 91 ARG A N 1
ATOM 672 C CA . ARG A 1 91 ? -8.149 2.346 -1.728 1.00 97.50 91 ARG A CA 1
ATOM 673 C C . ARG A 1 91 ? -8.544 2.286 -0.259 1.00 97.50 91 ARG A C 1
ATOM 675 O O . ARG A 1 91 ? -9.715 2.074 0.047 1.00 97.50 91 ARG A O 1
ATOM 682 N N . VAL A 1 92 ? -7.581 2.422 0.653 1.00 97.12 92 VAL A N 1
ATOM 683 C CA . VAL A 1 92 ? -7.867 2.518 2.091 1.00 97.12 92 VAL A CA 1
ATOM 684 C C . VAL A 1 92 ? -8.630 3.805 2.393 1.00 97.12 92 VAL A C 1
ATOM 686 O O . VAL A 1 92 ? -9.633 3.747 3.106 1.00 97.12 92 VAL A O 1
ATOM 689 N N . ASP A 1 93 ? -8.203 4.938 1.833 1.00 96.06 93 ASP A N 1
ATOM 690 C CA . ASP A 1 93 ? -8.896 6.219 2.002 1.00 96.06 93 ASP A CA 1
ATOM 691 C C . ASP A 1 93 ? -10.324 6.179 1.438 1.00 96.06 93 ASP A C 1
ATOM 693 O O . ASP A 1 93 ? -11.278 6.531 2.140 1.00 96.06 93 ASP A O 1
ATOM 697 N N . GLU A 1 94 ? -10.494 5.655 0.220 1.00 96.38 94 GLU A N 1
ATOM 698 C CA . GLU A 1 94 ? -11.798 5.484 -0.428 1.00 96.38 94 GLU A CA 1
ATOM 699 C C . GLU A 1 94 ? -12.728 4.606 0.423 1.00 96.38 94 GLU A C 1
ATOM 701 O O . GLU A 1 94 ? -13.824 5.032 0.800 1.00 96.38 94 GLU A O 1
ATOM 706 N N . ALA A 1 95 ? -12.275 3.410 0.810 1.00 95.25 95 ALA A N 1
ATOM 707 C CA . ALA A 1 95 ? -13.092 2.454 1.552 1.00 95.25 95 ALA A CA 1
ATOM 708 C C . ALA A 1 95 ? -13.555 3.006 2.914 1.00 95.25 95 ALA A C 1
ATOM 710 O O . ALA A 1 95 ? -14.714 2.830 3.312 1.00 95.25 95 ALA A O 1
ATOM 711 N N . LEU A 1 96 ? -12.668 3.701 3.633 1.00 94.81 96 LEU A N 1
ATOM 712 C CA . LEU A 1 96 ? -12.991 4.300 4.928 1.00 94.81 96 LEU A CA 1
ATOM 713 C C . LEU A 1 96 ? -13.881 5.545 4.784 1.00 94.81 96 LEU A C 1
ATOM 715 O O . LEU A 1 96 ? -14.795 5.741 5.594 1.00 94.81 96 LEU A O 1
ATOM 719 N N . THR A 1 97 ? -13.681 6.352 3.741 1.00 94.75 97 THR A N 1
ATOM 720 C CA . THR A 1 97 ? -14.522 7.518 3.431 1.00 94.75 97 THR A CA 1
ATOM 721 C C . THR A 1 97 ? -15.942 7.109 3.044 1.00 94.75 97 THR A C 1
ATOM 723 O O . THR A 1 97 ? -16.921 7.681 3.543 1.00 94.75 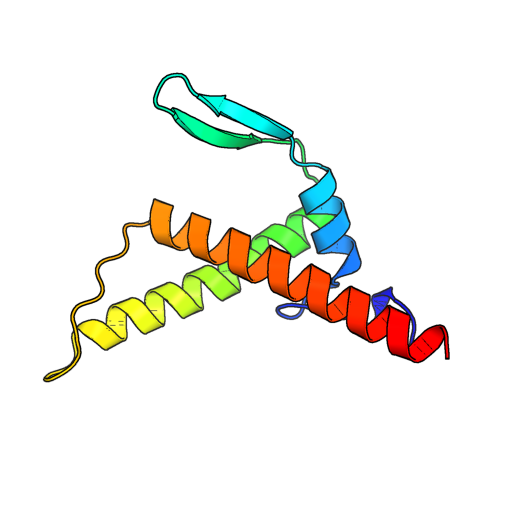97 THR A O 1
ATOM 726 N N . GLU A 1 98 ? -16.093 6.080 2.211 1.00 93.19 98 GLU A N 1
ATOM 727 C CA . GLU A 1 98 ? -17.399 5.525 1.860 1.00 93.19 98 GLU A CA 1
ATOM 728 C C . GLU A 1 98 ? -18.122 4.940 3.070 1.00 93.19 98 GLU A C 1
ATOM 730 O O . GLU A 1 98 ? -19.334 5.125 3.231 1.00 93.19 98 GLU A O 1
ATOM 735 N N . TRP A 1 99 ? -17.396 4.203 3.917 1.00 92.88 99 TRP A N 1
ATOM 736 C CA . TRP A 1 99 ? -17.961 3.662 5.145 1.00 92.88 99 TRP A CA 1
ATOM 737 C C . TRP A 1 99 ? -18.470 4.792 6.035 1.00 92.88 99 TRP A C 1
ATOM 739 O O . TRP A 1 99 ? -19.624 4.752 6.464 1.00 92.88 99 TRP A O 1
ATOM 749 N N . ARG A 1 100 ? -17.658 5.834 6.246 1.00 90.94 100 ARG A N 1
ATOM 750 C CA . ARG A 1 100 ? -18.038 6.998 7.053 1.00 90.94 100 ARG A CA 1
ATOM 751 C C . ARG A 1 100 ? -19.307 7.650 6.514 1.00 90.94 100 ARG A C 1
ATOM 753 O O . ARG A 1 100 ? -20.262 7.812 7.265 1.00 90.94 100 ARG A O 1
ATOM 760 N N . THR A 1 101 ? -19.352 7.933 5.213 1.00 92.06 101 THR A N 1
ATOM 761 C CA . THR A 1 101 ? -20.500 8.571 4.548 1.00 92.06 101 THR A CA 1
ATOM 762 C C . THR A 1 101 ? -21.805 7.791 4.735 1.00 92.06 101 THR A C 1
ATOM 764 O O . THR A 1 101 ? -22.866 8.391 4.908 1.00 92.06 101 THR A O 1
ATOM 767 N N . ARG A 1 102 ? -21.736 6.454 4.740 1.00 89.31 102 ARG A N 1
ATOM 768 C CA . ARG A 1 102 ? -22.892 5.563 4.939 1.00 89.31 102 ARG A CA 1
ATOM 769 C C . ARG A 1 102 ? -23.397 5.479 6.383 1.00 89.31 102 ARG A C 1
ATOM 771 O O . ARG A 1 102 ? -24.506 5.002 6.579 1.00 89.31 102 ARG A O 1
ATOM 778 N N . HIS A 1 103 ? -22.596 5.886 7.368 1.00 84.94 103 HIS A N 1
ATOM 779 C CA . HIS A 1 103 ? -22.925 5.755 8.796 1.00 84.94 103 HIS A CA 1
ATOM 780 C C . HIS A 1 103 ? -23.090 7.104 9.512 1.00 84.94 103 HIS A C 1
ATOM 782 O O . HIS A 1 103 ? -23.479 7.131 10.677 1.00 84.94 103 HIS A O 1
ATOM 788 N N . THR A 1 104 ? -22.787 8.220 8.843 1.00 77.81 104 THR A N 1
ATOM 789 C CA . THR A 1 104 ? -23.056 9.581 9.341 1.00 77.81 104 THR A CA 1
ATOM 790 C C . THR A 1 104 ? -24.324 10.219 8.763 1.00 77.81 104 THR A C 1
ATOM 792 O O . THR A 1 104 ? -24.671 11.317 9.190 1.00 77.81 104 THR A O 1
ATOM 795 N N . ASN A 1 105 ? -24.995 9.551 7.819 1.00 53.91 105 ASN A N 1
ATOM 796 C CA . ASN A 1 105 ? -26.319 9.906 7.288 1.00 53.91 105 ASN A CA 1
ATOM 797 C C . ASN A 1 105 ? -27.372 8.924 7.807 1.00 53.91 105 ASN A C 1
ATOM 799 O O . ASN A 1 105 ? -28.529 9.358 7.988 1.00 53.91 105 ASN A O 1
#

Sequence (105 aa):
MTINDVLVEDEPAVLILEALLGLQVKDEADGMSSLSGKIGGDSGAALLHALGRITAKLRADDMRSFLPGAAPNRRTEEQREADAFFILADRVDEALTEWRTRHTN

Secondary structure (DSSP, 8-state):
--GGG-EETTEEHHHHHHHHHT-EEEE-TTS-EEEE----HHHHHHHHHHHHHHHHHHHHHHHHTTSTTPPP----HHHHHHHHHHHHHHHHHHHHHHHHHHH--

Radius of gyration: 16.09 Å; chains: 1; bounding box: 46×24×45 Å